Protein AF-A0A6L3VBX3-F1 (afdb_monomer_lite)

InterPro domains:
  IPR009057 Homedomain-like superfamily [SSF46689] (5-58)

Radius of gyration: 9.77 Å; chains: 1; bounding box: 18×25×29 Å

pLDDT: mean 96.44, std 5.49, range [61.94, 98.75]

Sequence (59 aa):
MTSPRAELVADAAIAVLAAAGMRGLTHRAVDRAAGLPAGSTSNLARTRAALLELALRRL

Foldseek 3Di:
DDDPLLLLLLVLQVVQCVPPNLVSRDQQSSCVSSVHDRCSVCVQAVDSVSSVVSNVVND

Organism: NCBI:txid1803903

Structure (mmCIF, N/CA/C/O backbone):
data_AF-A0A6L3VBX3-F1
#
_entry.id   AF-A0A6L3VBX3-F1
#
loop_
_atom_site.group_PDB
_atom_site.id
_atom_site.type_symbol
_atom_site.label_atom_id
_atom_site.label_alt_id
_atom_site.label_comp_id
_atom_site.label_asym_id
_atom_site.label_entity_id
_atom_site.label_seq_id
_atom_site.pdbx_PDB_ins_code
_atom_site.Cartn_x
_atom_site.Cartn_y
_atom_site.Cartn_z
_atom_site.occupancy
_atom_site.B_iso_or_equiv
_atom_site.auth_seq_id
_atom_site.auth_comp_id
_atom_site.auth_asym_id
_atom_site.auth_atom_id
_atom_site.pdbx_PDB_model_num
ATOM 1 N N . MET A 1 1 ? 3.385 -6.531 19.067 1.00 61.94 1 MET A N 1
ATOM 2 C CA . MET A 1 1 ? 2.078 -5.934 18.724 1.00 61.94 1 MET A CA 1
ATOM 3 C C . MET A 1 1 ? 2.336 -4.807 17.742 1.00 61.94 1 MET A C 1
ATOM 5 O O . MET A 1 1 ? 3.143 -3.937 18.050 1.00 61.94 1 MET A O 1
ATOM 9 N N . THR A 1 2 ? 1.765 -4.881 16.543 1.00 77.19 2 THR A N 1
ATOM 10 C CA . THR A 1 2 ? 1.926 -3.854 15.502 1.00 77.19 2 THR A CA 1
ATOM 11 C C . THR A 1 2 ? 1.025 -2.665 15.844 1.00 77.19 2 THR A C 1
ATOM 13 O O . THR A 1 2 ? -0.023 -2.848 16.455 1.00 77.19 2 THR A O 1
ATOM 16 N N . SER A 1 3 ? 1.442 -1.431 15.550 1.00 92.81 3 SER A N 1
ATOM 17 C CA . SER A 1 3 ? 0.594 -0.269 15.845 1.00 92.81 3 SER A CA 1
ATOM 18 C C . SER A 1 3 ? -0.617 -0.238 14.900 1.00 92.81 3 SER A C 1
ATOM 20 O O . SER A 1 3 ? -0.472 -0.648 13.745 1.00 92.81 3 SER A O 1
ATOM 22 N N . PRO A 1 4 ? -1.771 0.333 15.309 1.00 94.62 4 PRO A N 1
ATOM 23 C CA . PRO A 1 4 ? -2.935 0.472 14.424 1.00 94.62 4 PRO A CA 1
ATOM 24 C C . PRO A 1 4 ? -2.597 1.174 13.103 1.00 94.62 4 PRO A C 1
ATOM 26 O O . PRO A 1 4 ? -3.149 0.881 12.047 1.00 94.62 4 PRO A O 1
ATOM 29 N N . ARG A 1 5 ? -1.626 2.096 13.141 1.00 95.38 5 ARG A N 1
ATOM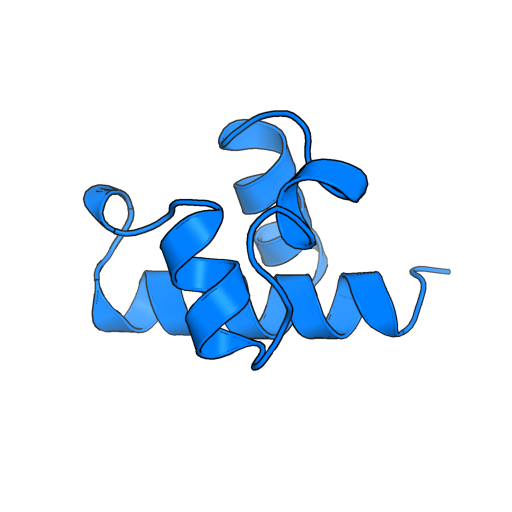 30 C CA . ARG A 1 5 ? -1.157 2.794 11.944 1.00 95.38 5 ARG A CA 1
ATOM 31 C C . ARG A 1 5 ? -0.366 1.886 11.002 1.00 95.38 5 ARG A C 1
ATOM 33 O O . ARG A 1 5 ? -0.474 2.042 9.792 1.00 95.38 5 ARG A O 1
ATOM 40 N N . ALA A 1 6 ? 0.431 0.966 11.538 1.00 96.06 6 ALA A N 1
ATOM 41 C CA . ALA A 1 6 ? 1.158 -0.003 10.728 1.00 96.06 6 ALA A CA 1
ATOM 42 C C . ALA A 1 6 ? 0.229 -1.077 10.139 1.00 96.06 6 ALA A C 1
ATOM 44 O O . ALA A 1 6 ? 0.450 -1.472 8.998 1.00 96.06 6 ALA A O 1
ATOM 45 N N . GLU A 1 7 ? -0.839 -1.468 10.842 1.00 97.50 7 GLU A N 1
ATOM 46 C CA . GLU A 1 7 ? -1.886 -2.343 10.286 1.00 97.50 7 GLU A CA 1
ATOM 47 C C . GLU A 1 7 ? -2.613 -1.682 9.109 1.00 97.50 7 GLU A C 1
ATOM 49 O O . GLU A 1 7 ? -2.677 -2.268 8.032 1.00 97.50 7 GLU A O 1
ATOM 54 N N . LEU A 1 8 ? -3.045 -0.422 9.258 1.00 98.12 8 LEU A N 1
ATOM 55 C CA . LEU A 1 8 ? -3.668 0.342 8.169 1.00 98.12 8 LEU A CA 1
ATOM 56 C C . LEU A 1 8 ? -2.766 0.426 6.925 1.00 98.12 8 LEU A C 1
ATOM 58 O O . LEU A 1 8 ? -3.225 0.256 5.797 1.00 98.12 8 LEU A O 1
ATOM 62 N N . VAL A 1 9 ? -1.473 0.699 7.123 1.00 98.25 9 VAL A N 1
ATOM 63 C CA . VAL A 1 9 ? -0.498 0.762 6.025 1.00 98.25 9 VAL A CA 1
ATOM 64 C C . VAL A 1 9 ? -0.299 -0.604 5.370 1.00 98.25 9 VAL A C 1
ATOM 66 O O . VAL A 1 9 ? -0.165 -0.666 4.148 1.00 98.25 9 VAL A O 1
ATOM 69 N N . ALA A 1 10 ? -0.296 -1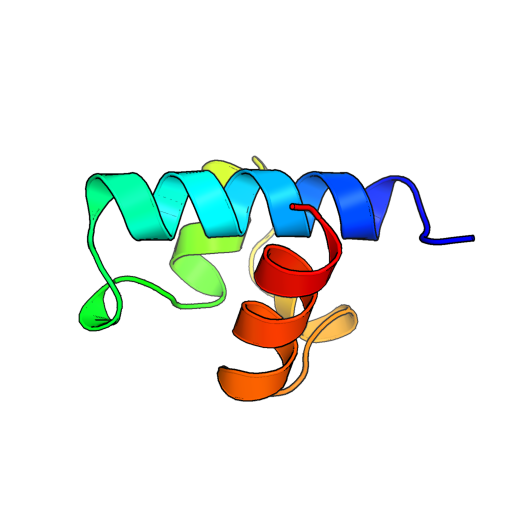.688 6.145 1.00 98.31 10 ALA A N 1
ATOM 70 C CA . ALA A 1 10 ? -0.183 -3.041 5.613 1.00 98.31 10 ALA A CA 1
ATOM 71 C C . ALA A 1 10 ? -1.412 -3.427 4.775 1.00 98.31 10 ALA A C 1
ATOM 73 O O . ALA A 1 10 ? -1.250 -3.890 3.645 1.00 98.31 10 ALA A O 1
ATOM 74 N N . ASP A 1 11 ? -2.622 -3.151 5.266 1.00 98.69 11 ASP A N 1
ATOM 75 C CA . ASP A 1 11 ? -3.872 -3.405 4.536 1.00 98.69 11 ASP A CA 1
ATOM 76 C C . ASP A 1 11 ? -3.917 -2.600 3.222 1.00 98.69 11 ASP A C 1
ATOM 78 O O . ASP A 1 11 ? -4.214 -3.135 2.150 1.00 98.69 11 ASP A O 1
ATOM 82 N N . ALA A 1 12 ? -3.519 -1.325 3.263 1.00 98.62 12 ALA A N 1
ATOM 83 C CA . ALA A 1 12 ? -3.413 -0.487 2.070 1.00 98.62 12 ALA A CA 1
ATOM 84 C C . ALA A 1 12 ? -2.335 -0.983 1.086 1.00 98.62 12 ALA A C 1
ATOM 86 O O . ALA A 1 12 ? -2.530 -0.925 -0.131 1.00 98.62 12 ALA A O 1
ATOM 87 N N . ALA A 1 13 ? -1.207 -1.498 1.582 1.00 98.62 13 ALA A N 1
ATOM 88 C CA . ALA A 1 13 ? -0.171 -2.102 0.747 1.00 98.62 13 ALA A CA 1
ATOM 89 C C . ALA A 1 13 ? -0.669 -3.374 0.042 1.00 98.62 13 ALA A C 1
ATOM 91 O O . ALA A 1 13 ? -0.394 -3.542 -1.149 1.00 98.62 13 ALA A O 1
ATOM 92 N N . ILE A 1 14 ? -1.449 -4.219 0.727 1.00 98.69 14 ILE A N 1
ATOM 93 C CA . ILE A 1 14 ? -2.115 -5.388 0.129 1.00 98.69 14 ILE A CA 1
ATOM 94 C C . ILE A 1 14 ? -3.083 -4.943 -0.976 1.00 98.69 14 ILE A C 1
ATOM 96 O O . ILE A 1 14 ? -3.037 -5.483 -2.082 1.00 98.69 14 ILE A O 1
ATOM 100 N N . ALA 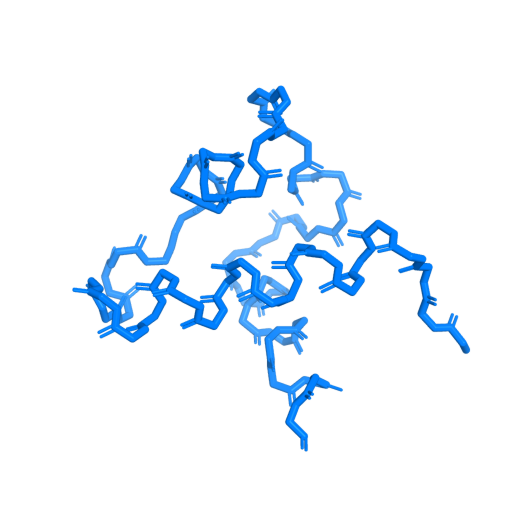A 1 15 ? -3.897 -3.912 -0.729 1.00 98.69 15 ALA A N 1
ATOM 101 C CA . ALA A 1 15 ? -4.828 -3.386 -1.729 1.00 98.69 15 ALA A CA 1
ATO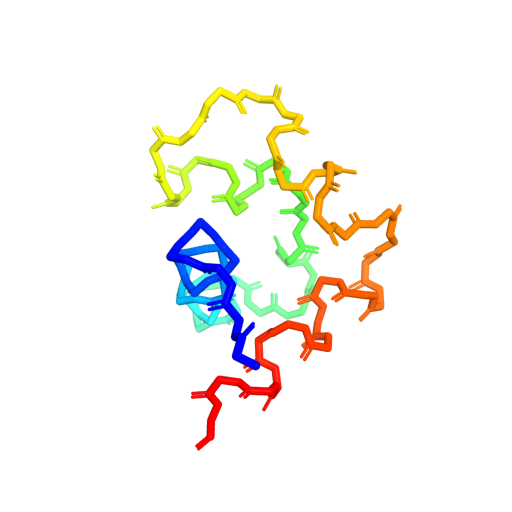M 102 C C . ALA A 1 15 ? -4.107 -2.844 -2.980 1.00 98.69 15 ALA A C 1
ATOM 104 O O . ALA A 1 15 ? -4.506 -3.129 -4.111 1.00 98.69 15 ALA A O 1
ATOM 105 N N . VAL A 1 16 ? -3.004 -2.109 -2.799 1.00 98.75 16 VAL A N 1
ATOM 106 C CA . VAL A 1 16 ? -2.175 -1.614 -3.913 1.00 98.75 16 VAL A CA 1
ATOM 107 C C . VAL A 1 16 ? -1.549 -2.768 -4.694 1.00 98.75 16 VAL A C 1
ATOM 109 O O . VAL A 1 16 ? -1.532 -2.728 -5.925 1.00 98.75 16 VAL A O 1
ATOM 112 N N . LEU A 1 17 ? -1.049 -3.798 -4.008 1.00 98.50 17 LEU A N 1
ATOM 113 C CA . LEU A 1 17 ? -0.495 -4.990 -4.651 1.00 98.50 17 LEU A CA 1
ATOM 114 C C . LEU A 1 17 ? -1.546 -5.727 -5.481 1.00 98.50 17 LEU A C 1
ATOM 116 O O . LEU A 1 17 ? -1.260 -6.094 -6.618 1.00 98.50 17 LEU A O 1
ATOM 120 N N . ALA A 1 18 ? -2.755 -5.893 -4.948 1.00 98.44 18 ALA A N 1
ATOM 121 C CA . ALA A 1 18 ? -3.858 -6.526 -5.662 1.00 98.44 18 ALA A CA 1
ATOM 122 C C . ALA A 1 18 ? -4.274 -5.728 -6.911 1.00 98.44 18 ALA A C 1
ATOM 124 O O . ALA A 1 18 ? -4.524 -6.316 -7.959 1.00 98.44 18 ALA A O 1
ATOM 125 N N . ALA A 1 19 ? -4.308 -4.394 -6.824 1.00 98.44 19 ALA A N 1
ATOM 126 C CA . ALA A 1 19 ? -4.776 -3.541 -7.917 1.00 98.44 19 ALA A CA 1
ATOM 127 C C . ALA A 1 19 ? -3.710 -3.245 -8.990 1.00 98.44 19 ALA A C 1
ATOM 129 O O . ALA A 1 19 ? -4.031 -3.147 -10.171 1.00 98.44 19 ALA A O 1
ATOM 130 N N . ALA A 1 20 ? -2.449 -3.058 -8.593 1.00 97.75 20 ALA A N 1
ATOM 131 C CA . ALA A 1 20 ? -1.387 -2.539 -9.464 1.00 97.75 20 ALA A CA 1
ATOM 132 C C . ALA A 1 20 ? -0.130 -3.427 -9.518 1.00 97.75 20 ALA A C 1
ATOM 134 O O . ALA A 1 20 ? 0.851 -3.095 -10.197 1.00 97.75 20 ALA A O 1
ATOM 135 N N . GLY A 1 21 ? -0.135 -4.556 -8.805 1.00 97.94 21 GLY A N 1
ATOM 136 C CA . GLY A 1 21 ? 0.979 -5.491 -8.735 1.00 97.94 21 GLY A CA 1
ATOM 137 C C . GLY A 1 21 ? 2.230 -4.906 -8.079 1.00 97.94 21 GLY A C 1
ATOM 138 O O . GLY A 1 21 ? 2.265 -3.786 -7.564 1.00 97.94 21 GLY A O 1
ATOM 139 N N . MET A 1 22 ? 3.324 -5.668 -8.151 1.00 97.25 22 MET A N 1
ATOM 140 C CA . MET A 1 22 ? 4.596 -5.284 -7.537 1.00 97.25 22 MET A CA 1
ATOM 141 C C . MET A 1 22 ? 5.094 -3.921 -8.028 1.00 97.25 22 MET A C 1
ATOM 143 O O . MET A 1 22 ? 5.546 -3.114 -7.218 1.00 97.25 22 MET A O 1
ATOM 147 N N . ARG A 1 23 ? 5.013 -3.629 -9.331 1.00 97.19 23 ARG A N 1
ATOM 148 C CA . ARG A 1 23 ? 5.500 -2.350 -9.883 1.00 97.19 23 ARG A CA 1
ATOM 149 C C . ARG A 1 23 ? 4.728 -1.142 -9.336 1.00 97.19 23 ARG A C 1
ATOM 151 O O . ARG A 1 23 ? 5.319 -0.076 -9.205 1.00 97.19 23 ARG A O 1
ATOM 158 N N . GLY A 1 24 ? 3.455 -1.318 -8.974 1.00 97.31 24 GLY A N 1
ATOM 159 C CA . GLY A 1 24 ? 2.627 -0.278 -8.366 1.00 97.31 24 GLY A CA 1
ATOM 160 C C . GLY A 1 24 ? 2.898 -0.029 -6.879 1.00 97.31 24 GLY A C 1
ATOM 161 O O . GLY A 1 24 ? 2.534 1.034 -6.369 1.00 97.31 24 GLY A O 1
ATOM 162 N N . LEU A 1 25 ? 3.565 -0.960 -6.182 1.00 98.44 25 LEU A N 1
ATOM 163 C CA . LEU A 1 25 ? 3.862 -0.834 -4.755 1.00 98.44 25 LEU A CA 1
ATOM 164 C C . LEU A 1 25 ? 4.919 0.252 -4.503 1.00 98.44 25 LEU A C 1
ATOM 166 O O . LEU A 1 25 ? 6.129 0.015 -4.578 1.00 98.44 25 LEU A O 1
ATOM 170 N N . THR A 1 26 ? 4.426 1.444 -4.177 1.00 98.38 26 THR A N 1
ATOM 171 C CA . THR A 1 26 ? 5.202 2.632 -3.813 1.00 98.38 26 THR A CA 1
ATOM 172 C C . THR A 1 26 ? 4.593 3.280 -2.576 1.00 98.38 26 THR A C 1
ATOM 174 O O . THR A 1 26 ? 3.377 3.234 -2.391 1.00 98.38 26 THR A O 1
ATOM 177 N N . HIS A 1 27 ? 5.406 3.960 -1.765 1.00 98.50 27 HIS A N 1
ATOM 178 C CA . HIS A 1 27 ? 4.931 4.705 -0.590 1.00 98.50 27 HIS A CA 1
ATOM 179 C C . HIS A 1 27 ? 3.800 5.667 -0.926 1.00 98.50 27 HIS A C 1
ATOM 181 O O . HIS A 1 27 ? 2.786 5.682 -0.247 1.00 98.50 27 HIS A O 1
ATOM 187 N N . ARG A 1 28 ? 3.925 6.403 -2.035 1.00 98.31 28 ARG A N 1
ATOM 188 C CA . ARG A 1 28 ? 2.896 7.353 -2.470 1.00 98.31 28 ARG A CA 1
ATOM 189 C C . ARG A 1 28 ? 1.587 6.658 -2.855 1.00 98.31 28 ARG A C 1
ATOM 191 O O . ARG A 1 28 ? 0.526 7.248 -2.679 1.00 98.31 28 ARG A O 1
ATOM 198 N N . ALA A 1 29 ? 1.639 5.465 -3.451 1.00 98.62 29 ALA A N 1
ATOM 199 C CA . ALA A 1 29 ? 0.430 4.701 -3.759 1.00 98.62 29 ALA A CA 1
ATOM 200 C C . ALA A 1 29 ? -0.254 4.218 -2.476 1.00 98.62 29 ALA A C 1
ATOM 202 O O . ALA A 1 29 ? -1.469 4.347 -2.360 1.00 98.62 29 ALA A O 1
ATOM 203 N N . VAL A 1 30 ? 0.532 3.753 -1.503 1.00 98.69 30 VAL A N 1
ATOM 204 C CA . VAL A 1 30 ? 0.024 3.300 -0.203 1.00 98.69 30 VAL A CA 1
ATOM 205 C C . VAL A 1 30 ? -0.534 4.458 0.621 1.00 98.69 30 VAL A C 1
ATOM 207 O O . VAL A 1 30 ? -1.641 4.335 1.124 1.00 98.69 30 VAL A O 1
ATOM 210 N N . ASP A 1 31 ? 0.142 5.610 0.677 1.00 98.62 31 ASP A N 1
ATOM 211 C CA . ASP A 1 31 ? -0.376 6.808 1.354 1.00 98.62 31 ASP A CA 1
ATOM 212 C C . ASP A 1 31 ? -1.750 7.210 0.802 1.00 98.62 31 ASP A C 1
ATOM 214 O O . ASP A 1 31 ? -2.671 7.471 1.570 1.00 98.62 31 ASP A O 1
ATOM 218 N N . ARG A 1 32 ? -1.918 7.194 -0.530 1.00 98.62 32 ARG A N 1
ATOM 219 C CA . ARG A 1 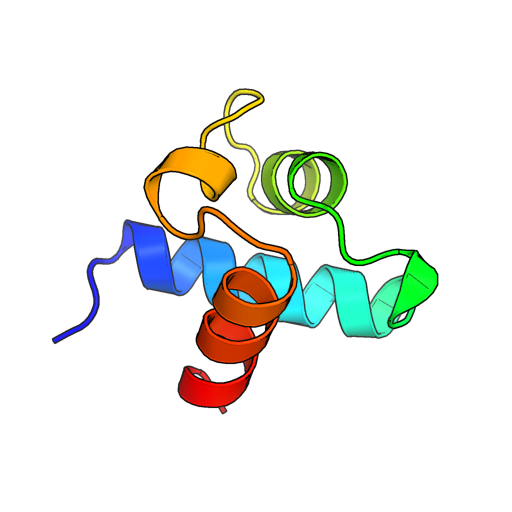32 ? -3.216 7.476 -1.163 1.00 98.62 32 ARG A CA 1
ATOM 220 C C . ARG A 1 32 ? -4.269 6.430 -0.807 1.00 98.62 32 ARG A C 1
ATOM 222 O O . ARG A 1 32 ? -5.383 6.807 -0.467 1.00 98.62 32 ARG A O 1
ATOM 229 N N . ALA A 1 33 ? -3.926 5.145 -0.883 1.00 98.50 33 ALA A N 1
ATOM 230 C CA . ALA A 1 33 ? -4.851 4.058 -0.567 1.00 98.50 33 ALA A CA 1
ATOM 231 C C . ALA A 1 33 ? -5.271 4.056 0.914 1.00 98.50 33 ALA A C 1
ATOM 233 O O . ALA A 1 33 ? -6.416 3.751 1.225 1.00 98.50 33 ALA A O 1
ATOM 234 N N . ALA A 1 34 ? -4.370 4.453 1.814 1.00 98.19 34 ALA A N 1
ATOM 235 C CA . ALA A 1 34 ? -4.614 4.554 3.250 1.00 98.19 34 ALA A CA 1
ATOM 236 C C . ALA A 1 34 ? -5.274 5.882 3.678 1.00 98.19 34 ALA A C 1
ATOM 238 O O . ALA A 1 34 ? -5.535 6.071 4.865 1.00 98.19 34 ALA A O 1
ATOM 239 N N . GLY A 1 35 ? -5.491 6.832 2.757 1.00 98.25 35 GLY A N 1
ATOM 240 C CA . GLY A 1 35 ? -6.006 8.167 3.086 1.00 98.25 35 GLY A CA 1
ATOM 241 C C . GLY A 1 35 ? -5.061 8.994 3.968 1.00 98.25 35 GLY A C 1
ATOM 242 O O . GLY A 1 35 ? -5.507 9.827 4.755 1.00 98.25 35 GLY A O 1
ATOM 243 N N . LEU A 1 36 ? -3.752 8.747 3.877 1.00 97.88 36 LEU A N 1
ATOM 244 C CA . LEU A 1 36 ? -2.738 9.383 4.711 1.00 97.88 36 LEU A CA 1
ATOM 245 C C . LEU A 1 36 ? -2.038 10.545 3.987 1.00 97.88 36 LEU A C 1
ATOM 247 O O . LEU A 1 36 ? -1.899 10.527 2.761 1.00 97.88 36 LEU A O 1
ATOM 251 N N . PRO A 1 37 ? -1.513 11.538 4.735 1.00 98.00 37 PRO A N 1
ATOM 252 C CA . PRO A 1 37 ? -0.622 12.544 4.168 1.00 98.00 37 PRO A CA 1
ATOM 253 C C . PRO A 1 37 ? 0.586 11.899 3.481 1.00 98.00 37 PRO A C 1
ATOM 255 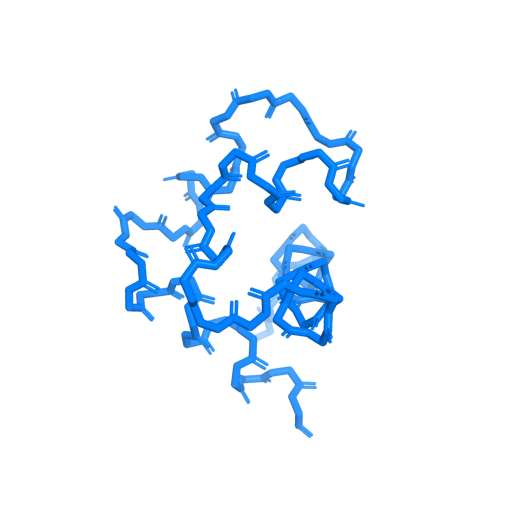O O . PRO A 1 37 ? 1.133 10.910 3.980 1.00 98.00 37 PRO A O 1
ATOM 258 N N . ALA A 1 38 ? 1.033 12.490 2.372 1.00 97.12 38 ALA A N 1
ATOM 259 C CA . ALA A 1 38 ? 2.190 12.004 1.629 1.00 97.12 38 ALA A CA 1
ATOM 260 C C . ALA A 1 38 ? 3.439 11.899 2.525 1.00 97.12 38 ALA A C 1
ATOM 262 O O . ALA A 1 38 ? 3.757 12.819 3.276 1.00 97.12 38 ALA A O 1
ATOM 263 N N . GLY A 1 39 ? 4.148 10.774 2.434 1.00 96.38 39 GLY A N 1
ATOM 264 C CA . GLY A 1 39 ? 5.322 10.458 3.250 1.00 96.38 39 GLY A CA 1
ATOM 265 C C . GLY A 1 39 ? 5.007 9.706 4.547 1.00 96.38 39 GLY A C 1
ATOM 266 O O . GLY A 1 39 ? 5.937 9.249 5.210 1.00 96.38 39 GLY A O 1
ATOM 267 N N . SER A 1 40 ? 3.731 9.510 4.899 1.00 97.31 40 SER A N 1
ATOM 268 C CA . SER A 1 40 ? 3.335 8.797 6.124 1.00 97.31 40 SER A CA 1
ATOM 269 C C . SER A 1 40 ? 3.854 7.364 6.164 1.00 97.31 40 SER A C 1
ATOM 271 O O . SER A 1 40 ? 4.398 6.928 7.180 1.00 97.31 40 SER A O 1
ATOM 273 N N . THR A 1 41 ? 3.726 6.641 5.055 1.00 98.00 41 THR A N 1
ATOM 274 C CA . THR A 1 41 ? 4.205 5.261 4.914 1.00 98.00 41 THR A CA 1
ATOM 275 C C . THR A 1 41 ? 5.721 5.189 5.101 1.00 98.00 41 THR A C 1
ATOM 277 O O . THR A 1 41 ? 6.229 4.245 5.703 1.00 98.00 41 THR A O 1
ATOM 280 N N . SER A 1 42 ? 6.459 6.217 4.663 1.00 97.00 42 SER A N 1
ATOM 281 C CA . SER A 1 42 ? 7.924 6.278 4.771 1.00 97.00 42 SER A CA 1
ATOM 282 C C . SER A 1 42 ? 8.425 6.430 6.208 1.00 97.00 42 SER A C 1
ATOM 284 O O . SER A 1 42 ? 9.613 6.239 6.455 1.00 97.00 42 SER A O 1
ATOM 286 N N . ASN A 1 43 ? 7.556 6.758 7.168 1.00 95.69 43 ASN A N 1
ATOM 287 C CA . ASN A 1 43 ? 7.906 6.752 8.591 1.00 95.69 43 ASN A CA 1
ATOM 288 C C . ASN A 1 43 ? 7.855 5.341 9.196 1.00 95.69 43 ASN A C 1
ATOM 290 O O . ASN A 1 43 ? 8.506 5.091 10.203 1.00 95.69 43 ASN A O 1
ATOM 294 N N . LEU A 1 44 ? 7.108 4.422 8.575 1.00 94.88 44 LEU A N 1
ATOM 295 C CA . LEU A 1 44 ? 6.932 3.041 9.039 1.00 94.88 44 LEU A CA 1
ATOM 296 C C . LEU A 1 44 ? 7.783 2.044 8.247 1.00 94.88 44 LEU A C 1
ATOM 298 O O . LEU A 1 44 ? 8.272 1.069 8.806 1.00 94.88 44 LEU A O 1
ATOM 302 N N . ALA A 1 45 ? 8.002 2.306 6.959 1.00 97.00 45 ALA A N 1
ATOM 303 C CA . ALA A 1 45 ? 8.841 1.496 6.089 1.00 97.00 45 ALA A CA 1
ATOM 304 C C . ALA A 1 45 ? 9.775 2.397 5.280 1.00 97.00 45 ALA A C 1
ATOM 306 O O . ALA A 1 45 ? 9.337 3.102 4.380 1.00 97.00 45 ALA A O 1
ATOM 307 N N . ARG A 1 46 ? 11.083 2.373 5.555 1.00 97.56 46 ARG A N 1
ATOM 308 C CA . ARG A 1 46 ? 12.059 3.235 4.851 1.00 97.56 46 ARG A CA 1
ATOM 309 C C . ARG A 1 46 ? 12.384 2.775 3.434 1.00 97.56 46 ARG A C 1
ATOM 311 O O . ARG A 1 46 ? 12.892 3.555 2.637 1.00 97.56 46 ARG A O 1
ATOM 318 N N . THR A 1 47 ? 12.102 1.517 3.118 1.00 97.94 47 THR A N 1
ATOM 319 C CA . THR A 1 47 ? 12.413 0.908 1.824 1.00 97.94 47 THR A CA 1
ATOM 320 C C . THR A 1 47 ? 11.186 0.207 1.263 1.00 97.94 47 THR A C 1
ATOM 322 O O . THR A 1 47 ? 10.254 -0.141 1.989 1.00 97.94 47 THR A O 1
ATOM 325 N N . ARG A 1 48 ? 11.187 -0.039 -0.050 1.00 97.38 48 ARG A N 1
ATOM 326 C CA . ARG A 1 48 ? 10.138 -0.837 -0.696 1.00 97.38 48 ARG A CA 1
ATOM 327 C C . ARG A 1 48 ? 10.090 -2.273 -0.157 1.00 97.38 48 ARG A C 1
ATOM 329 O O . ARG A 1 48 ? 9.010 -2.838 -0.068 1.00 97.38 48 ARG A O 1
ATOM 336 N N . ALA A 1 49 ? 11.238 -2.834 0.234 1.00 98.19 49 ALA A N 1
ATOM 337 C CA . ALA A 1 49 ? 11.311 -4.149 0.870 1.00 98.19 49 ALA A CA 1
ATOM 338 C C . ALA A 1 49 ? 10.645 -4.149 2.256 1.00 98.19 49 ALA A C 1
ATOM 340 O O . ALA A 1 49 ? 9.817 -5.011 2.516 1.00 98.19 49 ALA A O 1
ATOM 341 N N . ALA A 1 50 ? 10.912 -3.141 3.094 1.00 97.94 50 ALA A N 1
ATOM 342 C CA . ALA A 1 50 ? 10.244 -2.996 4.391 1.00 97.94 50 ALA A CA 1
ATOM 343 C C . ALA A 1 50 ? 8.724 -2.791 4.241 1.00 97.94 50 ALA A C 1
ATOM 345 O O . ALA A 1 50 ? 7.942 -3.276 5.050 1.00 97.94 50 ALA A O 1
ATOM 346 N N . LEU A 1 51 ? 8.290 -2.101 3.180 1.00 97.50 51 LEU A N 1
ATOM 347 C CA . LEU A 1 51 ? 6.867 -1.931 2.879 1.00 97.50 51 LEU A CA 1
ATOM 348 C C . LEU A 1 51 ? 6.211 -3.256 2.471 1.00 97.50 51 LEU A C 1
ATOM 350 O O . LEU A 1 51 ? 5.107 -3.559 2.915 1.00 97.50 51 LEU A O 1
ATOM 354 N N . LEU A 1 52 ? 6.897 -4.059 1.654 1.00 97.94 52 LEU A N 1
ATOM 355 C CA . LEU A 1 52 ? 6.443 -5.404 1.311 1.00 97.94 52 LEU A CA 1
ATOM 356 C C . LEU A 1 52 ? 6.381 -6.303 2.552 1.00 97.94 52 LEU A C 1
ATOM 358 O O . LEU A 1 52 ? 5.426 -7.050 2.717 1.00 97.94 52 LEU A O 1
ATOM 362 N N . GLU A 1 53 ? 7.366 -6.204 3.441 1.00 97.81 53 GLU A N 1
ATOM 363 C CA . GLU A 1 53 ? 7.396 -6.962 4.690 1.00 97.81 53 GLU A CA 1
ATOM 364 C C . GLU A 1 53 ? 6.197 -6.640 5.594 1.00 97.81 53 GLU A C 1
ATOM 366 O O . GLU A 1 53 ? 5.615 -7.557 6.170 1.00 97.81 53 GLU A O 1
ATOM 371 N N . LEU A 1 54 ? 5.776 -5.371 5.677 1.00 96.81 54 LEU A N 1
ATOM 372 C CA . LEU A 1 54 ? 4.554 -4.999 6.401 1.00 96.81 54 LEU A CA 1
ATOM 373 C C . LEU A 1 54 ? 3.315 -5.703 5.835 1.00 96.81 54 LEU A C 1
ATOM 375 O O . LEU A 1 54 ? 2.523 -6.228 6.611 1.00 96.81 54 LEU A O 1
ATOM 379 N N . ALA A 1 55 ? 3.170 -5.757 4.507 1.00 97.25 55 ALA A N 1
ATOM 380 C CA . ALA A 1 55 ? 2.070 -6.477 3.865 1.00 97.25 55 ALA A CA 1
ATOM 381 C C . ALA A 1 55 ? 2.142 -7.991 4.128 1.00 97.25 55 ALA A C 1
ATOM 383 O O . ALA A 1 55 ? 1.133 -8.606 4.453 1.00 97.25 55 ALA A O 1
ATOM 384 N N . LEU A 1 56 ? 3.334 -8.592 4.041 1.00 96.94 56 LEU A N 1
ATOM 385 C CA . LEU A 1 56 ? 3.525 -10.025 4.290 1.00 96.94 56 LEU A CA 1
ATOM 386 C C . LEU A 1 56 ? 3.217 -10.415 5.740 1.00 96.94 56 LEU A C 1
ATOM 388 O O . LEU A 1 56 ? 2.625 -11.460 5.968 1.00 96.94 56 LEU A O 1
ATOM 392 N N . ARG A 1 57 ? 3.579 -9.571 6.714 1.00 95.75 57 ARG A N 1
ATOM 393 C CA . ARG A 1 57 ? 3.290 -9.790 8.145 1.00 95.75 57 ARG A CA 1
ATOM 394 C C . ARG A 1 57 ? 1.800 -9.683 8.497 1.00 95.75 57 ARG A C 1
ATOM 396 O O . ARG A 1 57 ? 1.443 -9.957 9.640 1.00 95.75 57 ARG A O 1
ATOM 403 N N . ARG A 1 58 ? 0.964 -9.200 7.572 1.00 94.94 58 ARG A N 1
ATOM 404 C CA . ARG A 1 58 ? -0.472 -8.971 7.773 1.00 94.94 58 ARG A CA 1
ATOM 405 C C . ARG A 1 58 ? -1.351 -10.121 7.261 1.00 94.94 58 ARG A C 1
ATOM 407 O O . ARG A 1 58 ? -2.524 -10.161 7.633 1.00 94.94 58 ARG A O 1
ATOM 414 N N . LEU A 1 59 ? -0.787 -11.018 6.447 1.00 88.31 59 LEU A N 1
ATOM 415 C CA . LEU A 1 59 ? -1.382 -12.299 6.042 1.00 88.31 59 LEU A CA 1
ATOM 416 C C . LEU A 1 59 ? -1.289 -13.324 7.178 1.00 88.31 59 LEU A C 1
ATOM 418 O O . LEU A 1 59 ? -2.243 -14.121 7.299 1.00 88.31 59 LEU A O 1
#

Secondary structure (DSSP, 8-state):
---HHHHHHHHHHHHHHHHHHHHH--HHHHHHHTTPPTTSGGGT-SSHHHHHHHHHTT-